Protein AF-A0A940ZIQ9-F1 (afdb_monomer_lite)

Secondary structure (DSSP, 8-state):
-PPTTHHHHHHHHHHHHTT-HHHHHHHHIIIIIPPPS-HHHHHHHHHHHHHHHHHHHTTTS-HHHHHHHHHHHHHHHHHH-HHHHHHHHHHHT-

pLDDT: mean 83.91, std 17.91, range [40.75, 97.0]

Foldseek 3Di:
DDDVCPLLLVLLVLCVVLVVPPLSVVLVCLVPVDDDPDPLVSLVVNLVSLVVCCVPCVVVRDPVSVVSSVVSNVVSCVVPDCVVVVVVVVVVVD

Structure (mmCIF, N/CA/C/O backb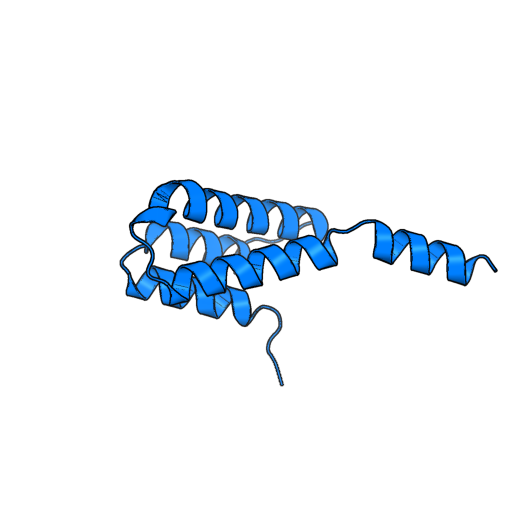one):
data_AF-A0A940ZIQ9-F1
#
_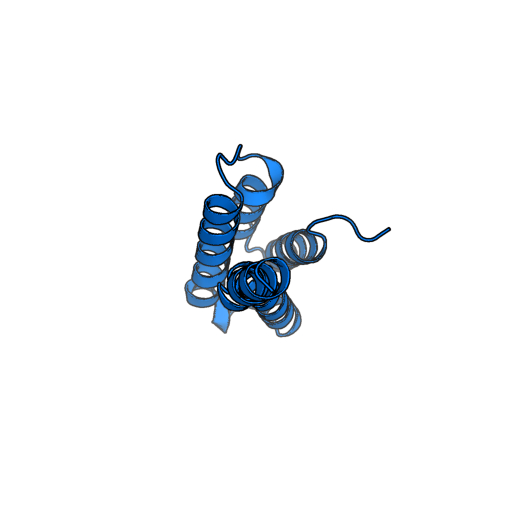entry.id   AF-A0A940ZIQ9-F1
#
loop_
_atom_site.group_PDB
_atom_site.id
_atom_site.type_symbol
_atom_site.label_atom_id
_atom_site.label_alt_id
_atom_site.label_comp_id
_atom_site.label_asym_id
_atom_site.label_entity_id
_atom_site.label_seq_id
_atom_site.pdbx_PDB_ins_code
_atom_site.Cartn_x
_atom_site.Cartn_y
_atom_site.Cartn_z
_atom_site.occupancy
_atom_site.B_iso_or_equiv
_atom_site.auth_seq_id
_atom_site.auth_comp_id
_atom_site.auth_asym_id
_atom_site.auth_atom_id
_atom_site.pdbx_PDB_model_num
ATOM 1 N N . MET A 1 1 ? 7.921 -21.944 -4.776 1.00 40.75 1 MET A N 1
ATOM 2 C CA . MET A 1 1 ? 8.553 -20.828 -5.510 1.00 40.75 1 MET A CA 1
ATOM 3 C C . MET A 1 1 ? 7.901 -19.562 -4.978 1.00 40.75 1 MET A C 1
ATOM 5 O O . MET A 1 1 ? 6.710 -19.396 -5.205 1.00 40.75 1 MET A O 1
ATOM 9 N N . LYS A 1 2 ? 8.604 -18.778 -4.153 1.00 45.34 2 LYS A N 1
ATOM 10 C CA . LYS A 1 2 ? 8.039 -17.564 -3.546 1.00 45.34 2 LYS A CA 1
ATOM 11 C C . LYS A 1 2 ? 7.784 -16.557 -4.670 1.00 45.34 2 LYS A C 1
ATOM 13 O O . LYS A 1 2 ? 8.714 -16.293 -5.434 1.00 45.34 2 LYS A O 1
ATOM 18 N N . ARG A 1 3 ? 6.544 -16.095 -4.859 1.00 57.38 3 ARG A N 1
ATOM 19 C CA . ARG A 1 3 ? 6.253 -15.093 -5.898 1.00 57.38 3 ARG A CA 1
ATOM 20 C C . ARG A 1 3 ? 6.967 -13.796 -5.521 1.00 57.38 3 ARG A C 1
ATOM 22 O O . ARG A 1 3 ? 7.047 -13.459 -4.341 1.00 57.38 3 ARG A O 1
ATOM 29 N N . ALA A 1 4 ? 7.508 -13.086 -6.510 1.00 64.12 4 ALA A N 1
ATOM 30 C CA . ALA A 1 4 ? 7.959 -11.722 -6.274 1.00 64.12 4 ALA A CA 1
ATOM 31 C C . ALA A 1 4 ? 6.757 -10.930 -5.731 1.00 64.12 4 ALA A C 1
ATOM 33 O O . ALA A 1 4 ? 5.684 -10.999 -6.322 1.00 64.12 4 ALA A O 1
ATOM 34 N N . TYR A 1 5 ? 6.948 -10.237 -4.606 1.00 76.69 5 TYR A N 1
ATOM 35 C CA . TYR A 1 5 ? 5.950 -9.386 -3.942 1.00 76.69 5 TYR A CA 1
ATOM 36 C C . TYR A 1 5 ? 4.836 -10.070 -3.130 1.00 76.69 5 TYR A C 1
ATOM 38 O O . TYR A 1 5 ? 3.880 -9.397 -2.748 1.00 76.69 5 TYR A O 1
ATOM 46 N N . GLU A 1 6 ? 4.977 -11.353 -2.782 1.00 88.75 6 GLU A N 1
ATOM 47 C CA . GLU A 1 6 ? 3.986 -12.085 -1.969 1.00 88.75 6 GLU A CA 1
ATOM 48 C C . GLU A 1 6 ? 3.619 -11.358 -0.662 1.00 88.75 6 GLU A C 1
ATOM 50 O O . GLU A 1 6 ? 2.448 -11.281 -0.300 1.00 88.75 6 GLU A O 1
ATOM 55 N N . GLU A 1 7 ? 4.592 -10.740 0.013 1.00 90.81 7 GLU A N 1
ATOM 56 C CA . GLU A 1 7 ? 4.344 -10.003 1.255 1.00 90.81 7 GLU A CA 1
ATOM 57 C C . GLU A 1 7 ? 3.425 -8.780 1.061 1.00 90.81 7 GLU A C 1
ATOM 59 O O . GLU A 1 7 ? 2.698 -8.402 1.982 1.00 90.81 7 GLU A O 1
ATOM 64 N N . PHE A 1 8 ? 3.440 -8.166 -0.127 1.00 93.38 8 PHE A N 1
ATOM 65 C CA . PHE A 1 8 ? 2.598 -7.014 -0.453 1.00 93.38 8 PHE A CA 1
ATOM 66 C C . PHE A 1 8 ? 1.181 -7.438 -0.838 1.00 93.38 8 PHE A C 1
ATOM 68 O O . PHE A 1 8 ? 0.224 -6.800 -0.399 1.00 93.38 8 PHE A O 1
ATOM 75 N N . ASP A 1 9 ? 1.036 -8.530 -1.590 1.00 94.44 9 ASP A N 1
ATOM 76 C CA . ASP A 1 9 ? -0.274 -9.121 -1.892 1.00 94.44 9 ASP A CA 1
ATOM 77 C C . ASP A 1 9 ? -0.983 -9.559 -0.606 1.00 94.44 9 ASP A C 1
ATOM 79 O O . ASP A 1 9 ? -2.142 -9.225 -0.363 1.00 94.44 9 ASP A O 1
ATOM 83 N N . GLU A 1 10 ? -0.237 -10.189 0.296 1.00 95.38 10 GLU A N 1
ATOM 84 C CA . GLU A 1 10 ? -0.707 -10.542 1.628 1.00 95.38 10 GLU A CA 1
ATOM 85 C C . GLU A 1 10 ? -1.181 -9.333 2.455 1.00 95.38 10 GLU A C 1
ATOM 87 O O . GLU A 1 10 ? -2.107 -9.456 3.263 1.00 95.38 10 GLU A O 1
ATOM 92 N N . LEU A 1 11 ? -0.527 -8.176 2.310 1.00 96.12 11 LEU A N 1
ATOM 93 C CA . LEU A 1 11 ? -0.950 -6.933 2.955 1.00 96.12 11 LEU A CA 1
ATOM 94 C C . LEU A 1 11 ? -2.238 -6.390 2.319 1.00 96.12 11 LEU A C 1
ATOM 96 O O . LEU A 1 11 ? -3.125 -5.944 3.046 1.00 96.12 11 LEU A O 1
ATOM 100 N N . ILE A 1 12 ? -2.361 -6.441 0.991 1.00 96.50 12 ILE A N 1
ATOM 101 C CA . ILE A 1 12 ? -3.570 -6.023 0.265 1.00 96.50 12 ILE A CA 1
ATOM 102 C C . ILE A 1 12 ? -4.778 -6.835 0.741 1.00 96.50 12 ILE A C 1
ATOM 104 O O . ILE A 1 12 ? -5.815 -6.255 1.075 1.00 96.50 12 ILE A O 1
ATOM 108 N N . ASP A 1 13 ? -4.635 -8.154 0.841 1.00 96.69 13 ASP A N 1
ATOM 109 C CA . ASP A 1 13 ? -5.710 -9.033 1.302 1.00 96.69 13 ASP A CA 1
ATOM 110 C C . ASP A 1 13 ? -6.078 -8.771 2.767 1.00 96.69 13 ASP A C 1
ATOM 112 O O . ASP A 1 13 ? -7.261 -8.698 3.106 1.00 96.69 13 ASP A O 1
ATOM 116 N N . ALA A 1 14 ? -5.088 -8.529 3.632 1.00 96.62 14 ALA A N 1
ATOM 117 C CA . ALA A 1 14 ? -5.333 -8.174 5.030 1.00 96.62 14 ALA A CA 1
ATOM 118 C C . ALA A 1 14 ? -6.098 -6.843 5.178 1.00 96.62 14 ALA A C 1
ATOM 120 O O . ALA A 1 14 ? -6.983 -6.720 6.028 1.00 96.62 14 ALA A O 1
ATOM 121 N N . LEU A 1 15 ? -5.805 -5.851 4.330 1.00 96.81 15 LEU A N 1
ATOM 122 C CA . L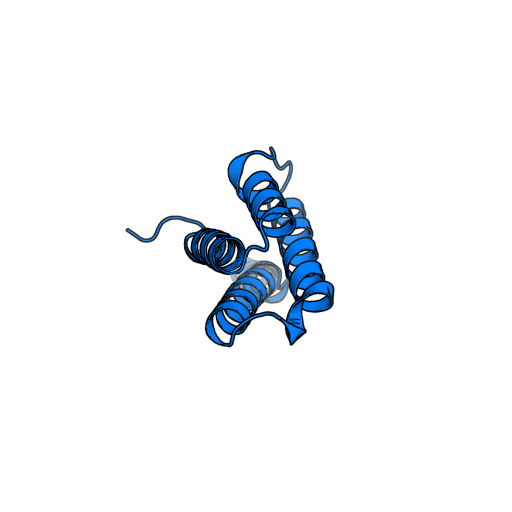EU A 1 15 ? -6.528 -4.576 4.305 1.00 96.81 15 LEU A CA 1
ATOM 123 C C . LEU A 1 15 ? -7.972 -4.754 3.817 1.00 96.81 15 LEU A C 1
ATOM 125 O O . LEU A 1 15 ? -8.894 -4.208 4.426 1.00 96.81 15 LEU A O 1
ATOM 129 N N . ARG A 1 16 ? -8.195 -5.559 2.770 1.00 97.00 16 ARG A N 1
ATOM 130 C CA . ARG A 1 16 ? -9.547 -5.905 2.290 1.00 97.00 16 ARG A CA 1
ATOM 131 C C . ARG A 1 16 ? -10.362 -6.619 3.365 1.00 97.00 16 ARG A C 1
ATOM 133 O O . ARG A 1 16 ? -11.519 -6.265 3.580 1.00 97.00 16 ARG A O 1
ATOM 140 N N . GLY A 1 17 ? -9.745 -7.551 4.093 1.00 96.50 17 GLY A N 1
ATOM 141 C CA . GLY A 1 17 ? -10.371 -8.258 5.216 1.00 96.50 17 GLY A CA 1
ATOM 142 C C . GLY A 1 17 ? -10.864 -7.333 6.336 1.00 96.50 17 GLY A C 1
ATOM 143 O O . GLY A 1 17 ? -11.821 -7.663 7.028 1.00 96.50 17 GLY A O 1
ATOM 144 N N . GLN A 1 18 ? -10.274 -6.143 6.471 1.00 95.81 18 GLN A N 1
ATOM 145 C CA . GLN A 1 18 ? -10.679 -5.109 7.433 1.00 95.81 18 GLN A CA 1
ATOM 146 C C . GLN A 1 18 ? -11.525 -3.994 6.809 1.00 95.81 18 GLN A C 1
ATOM 148 O O . GLN A 1 18 ? -11.649 -2.911 7.375 1.00 95.81 18 GLN A O 1
ATOM 153 N N . SER A 1 19 ? -12.121 -4.231 5.638 1.00 95.88 19 SER A N 1
ATOM 154 C CA . SER A 1 19 ? -12.929 -3.241 4.908 1.00 95.88 19 SER A CA 1
ATOM 155 C C . SER A 1 19 ? -12.167 -1.976 4.481 1.00 95.88 19 SER A C 1
ATOM 157 O O . SER A 1 19 ? -12.775 -0.996 4.048 1.00 95.88 19 SER A O 1
ATOM 159 N N . LEU A 1 20 ? -10.831 -1.995 4.505 1.00 95.19 20 LEU A N 1
ATOM 160 C CA . LEU A 1 20 ? -9.971 -0.917 4.016 1.00 95.19 20 LEU A CA 1
ATOM 161 C C . LEU A 1 20 ? -9.744 -1.063 2.501 1.00 95.19 20 LEU A C 1
ATOM 163 O O . LEU A 1 20 ? -8.619 -1.115 2.007 1.00 95.19 20 LEU A O 1
ATOM 167 N N . ASN A 1 21 ? -10.842 -1.122 1.743 1.00 95.75 21 ASN A N 1
ATOM 168 C CA . ASN A 1 21 ? -10.825 -1.405 0.303 1.00 95.75 21 ASN A CA 1
ATOM 169 C C . ASN A 1 21 ? -10.132 -0.307 -0.512 1.00 95.75 21 ASN A C 1
ATOM 171 O O . ASN A 1 21 ? -9.377 -0.601 -1.431 1.00 95.75 21 ASN A O 1
ATOM 175 N N . THR A 1 22 ? -10.347 0.963 -0.162 1.00 95.94 22 THR A N 1
ATOM 176 C CA . THR A 1 22 ? -9.722 2.100 -0.855 1.00 95.94 22 THR A CA 1
ATOM 177 C C . THR A 1 22 ? -8.189 2.050 -0.808 1.00 95.94 22 THR A C 1
ATOM 179 O O . THR A 1 22 ? -7.572 2.086 -1.874 1.00 95.94 22 THR A O 1
ATOM 182 N N . PRO A 1 23 ? -7.536 1.956 0.369 1.00 95.69 23 PRO A N 1
ATOM 183 C CA . PRO A 1 23 ? -6.082 1.822 0.414 1.00 95.69 23 PRO A CA 1
ATOM 184 C C . PRO A 1 23 ? -5.583 0.491 -0.165 1.00 95.69 23 PRO A C 1
ATOM 186 O O . PRO A 1 23 ? -4.530 0.476 -0.799 1.00 95.69 23 PRO A O 1
ATOM 189 N N . ALA A 1 24 ? -6.335 -0.606 -0.021 1.00 96.62 24 ALA A N 1
ATOM 190 C CA . ALA A 1 24 ? -5.970 -1.886 -0.628 1.00 96.62 24 ALA A CA 1
ATOM 191 C C . ALA A 1 24 ? -5.939 -1.817 -2.163 1.00 96.62 24 ALA A C 1
ATOM 193 O O . ALA A 1 24 ? -4.993 -2.291 -2.784 1.00 96.62 24 ALA A O 1
ATOM 194 N N . ASN A 1 25 ? -6.937 -1.178 -2.777 1.00 96.31 25 ASN A N 1
ATOM 195 C CA . ASN A 1 25 ? -6.998 -1.006 -4.227 1.00 96.31 25 ASN A CA 1
ATOM 196 C C . ASN A 1 25 ? -5.877 -0.098 -4.732 1.00 96.31 25 ASN A C 1
ATOM 198 O O . ASN A 1 25 ? -5.273 -0.402 -5.750 1.00 96.31 25 ASN A O 1
ATOM 202 N N . ARG A 1 26 ? -5.535 0.966 -3.995 1.00 95.88 26 ARG A N 1
ATOM 203 C CA . ARG A 1 26 ? -4.380 1.806 -4.349 1.00 95.88 26 ARG A CA 1
ATOM 204 C C . ARG A 1 26 ? -3.075 1.024 -4.337 1.00 95.88 26 ARG A C 1
ATOM 206 O O . ARG A 1 26 ? -2.311 1.128 -5.289 1.00 95.88 26 ARG A O 1
ATOM 213 N N . LEU A 1 27 ? -2.830 0.232 -3.291 1.00 95.31 27 LEU A N 1
ATOM 214 C CA . LEU A 1 27 ? -1.648 -0.631 -3.240 1.00 95.31 27 LEU A CA 1
ATOM 215 C C . LEU A 1 27 ? -1.640 -1.652 -4.379 1.00 95.31 27 LEU A C 1
ATOM 217 O O . LEU A 1 27 ? -0.598 -1.851 -4.992 1.00 95.31 27 LEU A O 1
ATOM 221 N N . HIS A 1 28 ? -2.789 -2.254 -4.689 1.00 95.06 28 HIS A N 1
ATOM 222 C CA . HIS A 1 28 ? -2.916 -3.188 -5.804 1.00 95.06 28 HIS A CA 1
ATOM 223 C C . HIS A 1 28 ? -2.569 -2.532 -7.144 1.00 95.06 28 HIS A C 1
ATOM 225 O O . HIS A 1 28 ? -1.743 -3.069 -7.876 1.00 95.06 28 HIS A O 1
ATOM 231 N N . SER A 1 29 ? -3.120 -1.350 -7.433 1.00 94.50 29 SER A N 1
ATOM 232 C CA . SER A 1 29 ? -2.814 -0.622 -8.666 1.00 94.50 29 SER A CA 1
ATOM 233 C C . SER A 1 29 ? -1.332 -0.253 -8.756 1.00 94.50 29 SER A C 1
ATOM 235 O O . SER A 1 29 ? -0.707 -0.486 -9.786 1.00 94.50 29 SER A O 1
ATOM 237 N N . LEU A 1 30 ? -0.732 0.246 -7.667 1.00 93.31 30 LEU A N 1
ATOM 238 C CA . LEU A 1 30 ? 0.706 0.542 -7.623 1.00 93.31 30 LEU A CA 1
ATOM 239 C C . LEU A 1 30 ? 1.566 -0.701 -7.893 1.00 93.31 30 LEU A C 1
ATOM 241 O O . LEU A 1 30 ? 2.619 -0.583 -8.515 1.00 93.31 30 LEU A O 1
ATOM 245 N N . LEU A 1 31 ? 1.134 -1.870 -7.421 1.00 91.81 31 LEU A N 1
ATOM 246 C CA . LEU A 1 31 ? 1.894 -3.112 -7.525 1.00 91.81 31 LEU A CA 1
ATOM 247 C C . LEU A 1 31 ? 1.747 -3.803 -8.889 1.00 91.81 31 LEU A C 1
ATOM 249 O O . LEU A 1 31 ? 2.732 -4.324 -9.404 1.00 91.81 31 LEU A O 1
ATOM 253 N N . HIS A 1 32 ? 0.543 -3.804 -9.464 1.00 90.88 32 HIS A N 1
ATOM 254 C CA . HIS A 1 32 ? 0.203 -4.656 -10.613 1.00 90.88 32 HIS A CA 1
ATOM 255 C C . HIS A 1 32 ? -0.223 -3.897 -11.872 1.00 90.88 32 HIS A C 1
ATOM 257 O O . HIS A 1 32 ? -0.133 -4.449 -12.966 1.00 90.88 32 HIS A O 1
ATOM 263 N N . GLU A 1 33 ? -0.693 -2.656 -11.748 1.00 89.38 33 GLU A N 1
ATOM 264 C CA . GLU A 1 33 ? -1.322 -1.918 -12.857 1.00 89.38 33 GLU A CA 1
ATOM 265 C C . GLU A 1 33 ? -0.475 -0.732 -13.338 1.00 89.38 33 GLU A C 1
ATOM 267 O O . GLU A 1 33 ? -0.590 -0.308 -14.489 1.00 89.38 33 GLU A O 1
ATOM 272 N N . THR A 1 34 ? 0.398 -0.198 -12.483 1.00 89.62 34 THR A N 1
ATOM 273 C CA . THR A 1 34 ? 1.267 0.929 -12.826 1.00 89.62 34 THR A CA 1
ATOM 274 C C . THR A 1 34 ? 2.539 0.458 -13.526 1.00 89.62 34 THR A C 1
ATOM 276 O O . THR A 1 34 ? 3.315 -0.333 -12.992 1.00 89.62 34 THR A O 1
ATOM 279 N N . ALA A 1 35 ? 2.799 1.009 -14.713 1.00 88.38 35 ALA A N 1
ATOM 280 C CA . ALA A 1 35 ? 4.086 0.865 -15.380 1.00 88.38 35 ALA A CA 1
ATOM 281 C C . ALA A 1 35 ? 5.117 1.809 -14.744 1.00 88.38 35 ALA A C 1
ATOM 283 O O . ALA A 1 35 ? 4.967 3.030 -14.789 1.00 88.38 35 ALA A O 1
ATOM 284 N N . TRP A 1 36 ? 6.173 1.238 -14.167 1.00 87.88 36 TRP A N 1
ATOM 285 C CA . TRP A 1 36 ? 7.235 1.991 -13.505 1.00 87.88 36 TRP A CA 1
ATOM 286 C C . TRP A 1 36 ? 8.444 2.175 -14.413 1.00 87.88 36 TRP A C 1
ATOM 288 O O . TRP A 1 36 ? 8.928 1.228 -15.031 1.00 87.88 36 TRP A O 1
ATOM 298 N N . THR A 1 37 ? 8.964 3.397 -14.452 1.00 84.00 37 THR A N 1
ATOM 299 C CA . THR A 1 37 ? 10.174 3.761 -15.199 1.00 84.00 37 THR A CA 1
ATOM 300 C C . THR A 1 37 ? 11.447 3.282 -14.510 1.00 84.00 37 THR A C 1
ATOM 302 O O . THR A 1 37 ? 12.390 2.865 -15.181 1.00 84.00 37 THR A O 1
ATOM 305 N N . THR A 1 38 ? 11.477 3.287 -13.174 1.00 86.31 38 THR A N 1
ATOM 306 C CA . THR A 1 38 ? 12.598 2.768 -12.383 1.00 86.31 38 THR A CA 1
ATOM 307 C C . THR A 1 38 ? 12.120 1.981 -11.164 1.00 86.31 38 THR A C 1
ATOM 309 O O . THR A 1 38 ? 11.074 2.263 -10.576 1.00 86.31 38 THR A O 1
ATOM 312 N N . GLY A 1 39 ? 12.935 1.015 -10.725 1.00 83.75 39 GLY A N 1
ATOM 313 C CA . GLY A 1 39 ? 12.673 0.269 -9.490 1.00 83.75 39 GLY A CA 1
ATOM 314 C C . GLY A 1 39 ? 12.710 1.146 -8.231 1.00 83.75 39 GLY A C 1
ATOM 315 O O . GLY A 1 39 ? 12.010 0.861 -7.265 1.00 83.75 39 GLY A O 1
ATOM 316 N N . SER A 1 40 ? 13.483 2.236 -8.238 1.00 86.00 40 SER A N 1
ATOM 317 C CA . SER A 1 40 ? 13.540 3.200 -7.133 1.00 86.00 40 SER A CA 1
ATOM 318 C C . SER A 1 40 ? 12.267 4.033 -7.006 1.00 86.00 40 SER A C 1
ATOM 320 O O . SER A 1 40 ? 11.804 4.244 -5.888 1.00 86.00 40 SER A O 1
ATOM 322 N N . GLU A 1 41 ? 11.683 4.476 -8.124 1.00 86.31 41 GLU A N 1
ATOM 323 C CA . GLU A 1 41 ? 10.395 5.184 -8.117 1.00 86.31 41 GLU A CA 1
ATOM 324 C C . GLU A 1 41 ? 9.281 4.259 -7.632 1.00 86.31 41 GLU A C 1
ATOM 326 O O . GLU A 1 41 ? 8.542 4.623 -6.721 1.00 86.31 41 GLU A O 1
ATOM 331 N N . PHE A 1 42 ? 9.240 3.027 -8.150 1.00 89.81 42 PHE A N 1
ATOM 332 C CA . PHE A 1 42 ? 8.310 1.997 -7.689 1.00 89.81 42 PHE A CA 1
ATOM 333 C C . PHE A 1 42 ? 8.381 1.779 -6.171 1.00 89.81 42 PHE A C 1
ATOM 335 O O . PHE A 1 42 ? 7.374 1.885 -5.472 1.00 89.81 42 PHE A O 1
ATOM 342 N N . LEU A 1 43 ? 9.576 1.499 -5.638 1.00 90.06 43 LEU A N 1
ATOM 343 C CA . LEU A 1 43 ? 9.760 1.241 -4.207 1.00 90.06 43 LEU A CA 1
ATOM 344 C C . LEU A 1 43 ? 9.464 2.479 -3.349 1.00 90.06 43 LEU A C 1
ATOM 346 O O . LEU A 1 43 ? 8.944 2.345 -2.237 1.00 90.06 43 LEU A O 1
ATOM 350 N N . GLY A 1 44 ? 9.775 3.674 -3.856 1.00 91.00 44 GLY A N 1
ATOM 351 C CA . GLY A 1 44 ? 9.474 4.943 -3.201 1.00 91.00 44 GLY A CA 1
ATOM 352 C C . GLY A 1 44 ? 7.972 5.1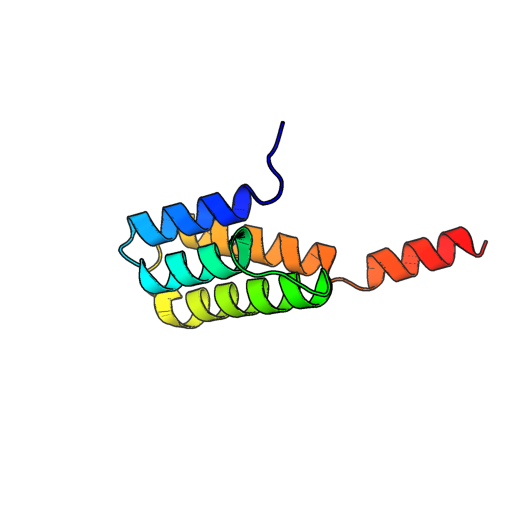65 -3.039 1.00 91.00 44 GLY A C 1
ATOM 353 O O . GLY A 1 44 ? 7.499 5.370 -1.917 1.00 91.00 44 GLY A O 1
ATOM 354 N N . GLU A 1 45 ? 7.217 5.058 -4.132 1.00 93.31 45 GLU A N 1
ATOM 355 C CA . GLU A 1 45 ? 5.762 5.238 -4.132 1.00 93.31 45 GLU A CA 1
ATOM 356 C C . GLU A 1 45 ? 5.049 4.153 -3.321 1.00 93.31 45 GLU A C 1
ATOM 358 O O . GLU A 1 45 ? 4.187 4.456 -2.488 1.00 93.31 45 GLU A O 1
ATOM 363 N N . LEU A 1 46 ? 5.473 2.894 -3.463 1.00 93.00 46 LEU A N 1
ATOM 364 C CA . LEU A 1 46 ? 4.929 1.786 -2.682 1.00 93.00 46 LEU A CA 1
ATOM 365 C C . LEU A 1 46 ? 5.158 2.000 -1.177 1.00 93.00 46 LEU A C 1
ATOM 367 O O . LEU A 1 46 ? 4.239 1.863 -0.367 1.00 93.00 46 LEU A O 1
ATOM 371 N N . GLY A 1 47 ? 6.368 2.406 -0.786 1.00 94.25 47 GLY A N 1
ATOM 372 C CA . GLY A 1 47 ? 6.689 2.717 0.606 1.00 94.25 47 GLY A CA 1
ATOM 373 C C . GLY A 1 47 ? 5.893 3.905 1.146 1.00 94.25 47 GLY A C 1
ATOM 374 O O . GLY A 1 47 ? 5.464 3.890 2.304 1.00 94.25 47 GLY A O 1
ATOM 375 N N . ASN A 1 48 ? 5.662 4.927 0.323 1.00 95.62 48 ASN A N 1
ATOM 376 C CA . ASN A 1 48 ? 4.871 6.095 0.697 1.00 95.62 48 ASN A CA 1
ATOM 377 C C . ASN A 1 48 ? 3.409 5.736 0.971 1.00 95.62 48 ASN A C 1
ATOM 379 O O . ASN A 1 48 ? 2.884 6.128 2.020 1.00 95.62 48 ASN A O 1
ATOM 383 N N . GLU A 1 49 ? 2.771 4.947 0.106 1.00 96.69 49 GLU A N 1
ATOM 384 C CA . GLU A 1 49 ? 1.375 4.550 0.312 1.00 96.69 49 GLU A CA 1
ATOM 385 C C . GLU A 1 49 ? 1.232 3.659 1.560 1.00 96.69 49 GLU A C 1
ATOM 387 O O . GLU A 1 49 ? 0.351 3.898 2.388 1.00 96.69 49 GLU A O 1
ATOM 392 N N . ILE A 1 50 ? 2.162 2.728 1.811 1.00 96.44 50 ILE A N 1
ATOM 393 C CA . ILE A 1 50 ? 2.146 1.906 3.037 1.00 96.44 50 ILE A CA 1
ATOM 394 C C . ILE A 1 50 ? 2.315 2.769 4.301 1.00 96.44 50 ILE A C 1
ATOM 396 O O . ILE A 1 50 ? 1.600 2.589 5.294 1.00 96.44 50 ILE A O 1
ATOM 400 N N . ARG A 1 51 ? 3.233 3.748 4.296 1.00 96.25 51 ARG A N 1
ATOM 401 C CA . ARG A 1 51 ? 3.410 4.677 5.432 1.00 96.25 51 ARG A CA 1
ATOM 402 C C . ARG A 1 51 ? 2.162 5.528 5.662 1.00 96.25 51 ARG A C 1
ATOM 404 O O . ARG A 1 51 ? 1.814 5.791 6.816 1.00 96.25 51 ARG A O 1
ATOM 411 N N . LYS A 1 52 ? 1.482 5.938 4.592 1.00 96.75 52 LYS A N 1
ATOM 412 C CA . LYS A 1 52 ? 0.228 6.694 4.653 1.00 96.75 52 LYS A CA 1
ATOM 413 C C . LYS A 1 52 ? -0.898 5.865 5.265 1.00 96.75 52 LYS A C 1
ATOM 415 O O . LYS A 1 52 ? -1.553 6.362 6.177 1.00 96.75 52 LYS A O 1
ATOM 420 N N . ILE A 1 53 ? -1.044 4.600 4.871 1.00 95.44 53 ILE A N 1
ATOM 421 C CA . ILE A 1 53 ? -2.002 3.659 5.474 1.00 95.44 53 ILE A CA 1
ATOM 422 C C . ILE A 1 53 ? -1.742 3.519 6.971 1.00 95.44 53 ILE A C 1
ATOM 424 O O . ILE A 1 53 ? -2.649 3.713 7.778 1.00 95.44 53 ILE A O 1
ATOM 428 N N . ARG A 1 54 ? -0.483 3.282 7.363 1.00 95.81 54 ARG A N 1
ATOM 429 C CA . ARG A 1 54 ? -0.094 3.196 8.777 1.00 95.81 54 ARG A CA 1
ATOM 430 C C . ARG A 1 54 ? -0.439 4.471 9.551 1.00 95.81 54 ARG A C 1
ATOM 432 O O . ARG A 1 54 ? -0.868 4.388 10.697 1.00 95.81 54 ARG A O 1
ATOM 439 N N . LYS A 1 55 ? -0.245 5.646 8.945 1.00 96.12 55 LYS A N 1
ATOM 440 C CA . LYS A 1 55 ? -0.542 6.945 9.568 1.00 96.12 55 LYS A CA 1
ATOM 441 C C . LYS A 1 55 ? -2.046 7.192 9.716 1.00 96.12 55 LYS A C 1
ATOM 443 O O . LYS A 1 55 ? -2.455 7.727 10.739 1.00 96.12 55 LYS A O 1
ATOM 448 N N . GLN A 1 56 ? -2.841 6.842 8.707 1.00 95.44 56 GLN A N 1
ATOM 449 C CA . GLN A 1 56 ? -4.277 7.134 8.660 1.00 95.44 56 GLN A CA 1
ATOM 450 C C . GLN A 1 56 ? -5.107 6.114 9.443 1.00 95.44 56 GLN A C 1
ATOM 452 O O . GLN A 1 56 ? -5.971 6.513 10.212 1.00 95.44 56 GLN A O 1
ATOM 457 N N . HIS A 1 57 ? -4.795 4.824 9.307 1.00 92.88 57 HIS A N 1
ATOM 458 C CA . HIS A 1 57 ? -5.607 3.727 9.842 1.00 92.88 57 HIS A CA 1
ATOM 459 C C . HIS A 1 57 ? -4.920 2.941 10.962 1.00 92.88 57 HIS A C 1
ATOM 461 O O . HIS A 1 57 ? -5.483 1.986 11.480 1.00 92.88 57 HIS A O 1
ATOM 467 N N . GLY A 1 58 ? -3.705 3.314 11.384 1.00 89.62 58 GLY A N 1
ATOM 468 C CA . GLY A 1 58 ? -2.881 2.485 12.277 1.00 89.62 58 GLY A CA 1
ATOM 469 C C . GLY A 1 58 ? -3.541 2.053 13.594 1.00 89.62 58 GLY A C 1
ATOM 470 O O . GLY A 1 58 ? -3.195 0.996 14.122 1.00 89.62 58 GLY A O 1
ATOM 471 N N . ARG A 1 59 ? -4.497 2.837 14.111 1.00 90.69 59 ARG A N 1
ATOM 472 C CA . ARG A 1 59 ? -5.271 2.502 15.320 1.00 90.69 59 ARG A CA 1
ATOM 473 C C . ARG A 1 59 ? -6.348 1.441 15.072 1.00 90.69 59 ARG A C 1
ATOM 475 O O . ARG A 1 59 ? -6.637 0.675 15.983 1.00 90.69 59 ARG A O 1
ATOM 482 N N . GLU A 1 60 ? -6.901 1.404 13.865 1.00 91.56 60 GLU A N 1
ATOM 483 C CA . GLU A 1 60 ? -7.969 0.492 13.430 1.00 91.56 60 GLU A CA 1
ATOM 484 C C . GLU A 1 60 ? -7.416 -0.859 12.962 1.00 91.56 60 GLU A C 1
ATOM 486 O O . GLU A 1 60 ? -8.109 -1.864 13.049 1.00 91.56 60 GLU A O 1
ATOM 491 N N . LEU A 1 61 ? -6.158 -0.887 12.508 1.00 93.50 61 LEU A N 1
ATOM 492 C CA . LEU A 1 61 ? -5.507 -2.111 12.046 1.00 93.50 61 LEU A CA 1
ATOM 493 C C . LEU A 1 61 ? -5.327 -3.122 13.177 1.00 93.50 61 LEU A C 1
ATOM 495 O O . LEU A 1 61 ? -4.834 -2.763 14.249 1.00 93.50 61 LEU A O 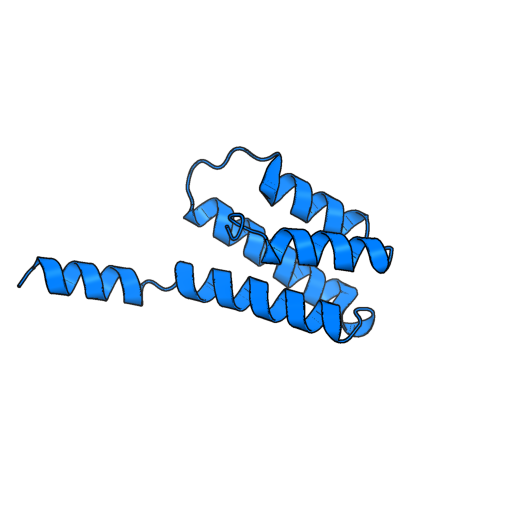1
ATOM 499 N N . ASP A 1 62 ? -5.614 -4.390 12.912 1.00 94.62 62 ASP A N 1
ATOM 500 C CA . ASP A 1 62 ? -5.265 -5.493 13.802 1.00 94.62 62 ASP A CA 1
ATOM 501 C C . ASP A 1 62 ? -3.739 -5.720 13.899 1.00 94.62 62 ASP A C 1
ATOM 503 O O . ASP A 1 62 ? -2.920 -5.143 13.170 1.00 94.62 62 ASP A O 1
ATOM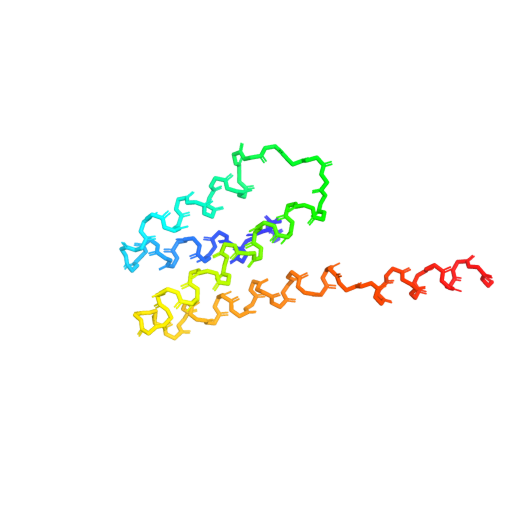 507 N N . SER A 1 63 ? -3.325 -6.551 14.856 1.00 93.38 63 SER A N 1
ATOM 508 C CA . SER A 1 63 ? -1.908 -6.853 15.090 1.00 93.38 63 SER A CA 1
ATOM 509 C C . SER A 1 63 ? -1.243 -7.528 13.887 1.00 93.38 63 SER A C 1
ATOM 511 O O . SER A 1 63 ? -0.095 -7.211 13.573 1.00 93.38 63 SER A O 1
ATOM 513 N N . GLN A 1 64 ? -1.961 -8.410 13.189 1.00 94.50 64 GLN A N 1
ATOM 514 C CA . GLN A 1 64 ? -1.450 -9.137 12.029 1.00 94.50 64 GLN A CA 1
ATOM 515 C C . GLN A 1 64 ? -1.137 -8.191 10.863 1.00 94.50 64 GLN A C 1
ATOM 517 O O . GLN A 1 64 ? -0.095 -8.300 10.217 1.00 94.50 64 GLN A O 1
ATOM 522 N N . THR A 1 65 ? -1.999 -7.215 10.618 1.00 95.38 65 THR A N 1
ATOM 523 C CA . THR A 1 65 ? -1.868 -6.258 9.518 1.00 95.38 65 THR A CA 1
ATOM 524 C C . THR A 1 65 ? -0.799 -5.226 9.809 1.00 95.38 65 THR A C 1
ATOM 526 O O . THR A 1 65 ? -0.020 -4.874 8.923 1.00 95.38 65 THR A O 1
ATOM 529 N N . ARG A 1 66 ? -0.673 -4.794 11.070 1.00 96.44 66 ARG A N 1
ATOM 530 C CA . ARG A 1 66 ? 0.467 -3.969 11.499 1.00 96.44 66 ARG A CA 1
ATOM 531 C C . ARG A 1 66 ? 1.795 -4.688 11.275 1.00 96.44 66 ARG A C 1
ATOM 533 O O . ARG A 1 66 ? 2.754 -4.052 10.837 1.00 96.44 66 ARG A O 1
ATOM 540 N N . GLU A 1 67 ? 1.849 -5.993 11.533 1.00 95.50 67 GLU A N 1
ATOM 541 C CA . GLU A 1 67 ? 3.056 -6.783 11.292 1.00 95.50 67 GLU A CA 1
ATOM 542 C C . GLU A 1 67 ? 3.362 -6.916 9.796 1.00 95.50 67 GLU A C 1
ATOM 544 O O . GLU A 1 67 ? 4.499 -6.686 9.387 1.00 95.50 67 GLU A O 1
ATOM 549 N N . LYS A 1 68 ? 2.355 -7.159 8.948 1.00 94.94 68 LYS A N 1
ATOM 550 C CA . LYS A 1 68 ? 2.534 -7.161 7.484 1.00 94.94 68 LYS A CA 1
ATOM 551 C C . LYS A 1 68 ? 3.048 -5.817 6.962 1.00 94.94 68 LYS A C 1
ATOM 553 O O . LYS A 1 68 ? 3.996 -5.790 6.179 1.00 94.94 68 LYS A O 1
ATOM 558 N N . ILE A 1 69 ? 2.515 -4.696 7.460 1.00 95.62 69 ILE A N 1
ATOM 559 C CA . ILE A 1 69 ? 3.038 -3.350 7.163 1.00 95.62 69 ILE A CA 1
ATOM 560 C C . ILE A 1 69 ? 4.513 -3.234 7.561 1.00 95.62 69 ILE A C 1
ATOM 562 O O . ILE A 1 69 ? 5.320 -2.702 6.796 1.00 95.62 69 ILE A O 1
ATOM 566 N N . ARG A 1 70 ? 4.886 -3.717 8.752 1.00 95.06 70 ARG A N 1
ATOM 567 C CA . ARG A 1 70 ? 6.270 -3.675 9.240 1.00 95.06 70 ARG A CA 1
ATOM 568 C C . ARG A 1 70 ? 7.207 -4.484 8.343 1.00 95.06 70 ARG A C 1
ATOM 570 O O . ARG A 1 70 ? 8.281 -3.989 8.001 1.00 95.06 70 ARG A O 1
ATOM 577 N N . ILE A 1 71 ? 6.801 -5.693 7.957 1.00 93.62 71 ILE A N 1
ATOM 578 C CA . ILE A 1 71 ? 7.559 -6.576 7.062 1.00 93.62 71 ILE A CA 1
ATOM 579 C C . ILE A 1 71 ? 7.767 -5.900 5.705 1.00 93.62 71 ILE A C 1
ATOM 581 O O . ILE A 1 71 ? 8.908 -5.794 5.255 1.00 93.62 71 ILE A O 1
ATOM 585 N N . CYS A 1 72 ? 6.701 -5.369 5.101 1.00 93.56 72 CYS A N 1
ATOM 586 C CA . CYS A 1 72 ? 6.768 -4.694 3.805 1.00 93.56 72 CYS A CA 1
ATOM 587 C C . CYS A 1 72 ? 7.708 -3.481 3.837 1.00 93.56 72 CYS A C 1
ATOM 589 O O . CYS A 1 72 ? 8.598 -3.364 2.996 1.00 93.56 72 CYS A O 1
ATOM 591 N N . LEU A 1 73 ? 7.569 -2.604 4.839 1.00 93.50 73 LEU A N 1
ATOM 592 C CA . LEU A 1 73 ? 8.441 -1.432 4.980 1.00 93.50 73 LEU A CA 1
ATOM 593 C C . LEU A 1 73 ? 9.901 -1.829 5.219 1.00 93.50 73 LEU A C 1
ATOM 595 O O . LEU A 1 73 ? 10.794 -1.251 4.610 1.00 93.50 73 LEU A O 1
ATOM 599 N N . SER A 1 74 ? 10.152 -2.854 6.040 1.00 91.38 74 SER A N 1
ATOM 600 C CA . SER A 1 74 ? 11.511 -3.362 6.247 1.00 91.38 74 SER A CA 1
ATOM 601 C C . SER A 1 74 ? 12.117 -3.938 4.964 1.00 91.38 74 SER A C 1
ATOM 603 O O . SER A 1 74 ? 13.315 -3.772 4.738 1.00 91.38 74 SER A O 1
ATOM 605 N N . GLY A 1 75 ? 11.314 -4.599 4.126 1.00 88.00 75 GLY A N 1
ATOM 606 C CA . GLY A 1 75 ? 11.738 -5.079 2.811 1.00 88.00 75 GLY A CA 1
ATOM 607 C C . GLY A 1 75 ? 12.158 -3.931 1.894 1.00 88.00 75 GLY A C 1
ATOM 608 O O . GLY A 1 75 ? 13.256 -3.963 1.341 1.00 88.00 75 GLY A O 1
ATOM 609 N N . ILE A 1 76 ? 11.332 -2.886 1.808 1.00 88.38 76 ILE A N 1
ATOM 610 C CA . ILE A 1 76 ? 11.621 -1.684 1.013 1.00 88.38 76 ILE A CA 1
ATOM 611 C C . ILE A 1 76 ? 12.904 -1.003 1.500 1.00 88.38 76 ILE A C 1
ATOM 613 O O . ILE A 1 76 ? 13.794 -0.733 0.697 1.00 88.38 76 ILE A O 1
ATOM 617 N N . ASP A 1 77 ? 13.041 -0.775 2.807 1.00 85.31 77 ASP A N 1
ATOM 618 C CA . ASP A 1 77 ? 14.192 -0.065 3.372 1.00 85.31 77 ASP A CA 1
ATOM 619 C C . ASP A 1 77 ? 15.512 -0.835 3.155 1.00 85.31 77 ASP A C 1
ATOM 621 O O . ASP A 1 77 ? 16.558 -0.227 2.920 1.00 85.31 77 ASP A O 1
ATOM 625 N N . LYS A 1 78 ? 15.480 -2.177 3.171 1.00 81.94 78 LYS A N 1
ATOM 626 C CA . LYS A 1 78 ? 16.655 -3.017 2.868 1.00 81.94 78 LYS A CA 1
ATOM 627 C C . LYS A 1 78 ? 17.107 -2.878 1.419 1.00 81.94 78 LYS A C 1
ATOM 629 O O . LYS A 1 78 ? 18.306 -2.799 1.173 1.00 81.94 78 LYS A O 1
ATOM 634 N N . VAL A 1 79 ? 16.168 -2.848 0.475 1.00 75.50 79 VAL A N 1
ATOM 635 C CA . VAL A 1 79 ? 16.474 -2.722 -0.960 1.00 75.50 79 VAL A CA 1
ATOM 636 C C . VAL A 1 79 ? 16.872 -1.286 -1.315 1.00 75.50 79 VAL A C 1
ATOM 638 O O . VAL A 1 79 ? 17.754 -1.072 -2.142 1.00 75.50 79 VAL A O 1
ATOM 641 N N . SER A 1 80 ? 16.266 -0.303 -0.647 1.00 63.41 80 SER A N 1
ATOM 642 C CA . SER A 1 80 ? 16.527 1.123 -0.849 1.00 63.41 80 SER A CA 1
ATOM 643 C C . SER A 1 80 ? 17.808 1.620 -0.166 1.00 63.41 80 SER A C 1
ATOM 645 O O . SER A 1 80 ? 18.185 2.775 -0.370 1.00 63.41 80 SER A O 1
ATOM 647 N N . SER A 1 81 ? 18.475 0.804 0.658 1.00 56.66 81 SER A N 1
ATOM 648 C CA . SER A 1 81 ? 19.683 1.225 1.368 1.00 56.66 81 SER A CA 1
ATOM 649 C C . SER A 1 81 ? 20.875 1.374 0.403 1.00 56.66 81 SER A C 1
ATOM 651 O O . SER A 1 81 ? 21.311 0.383 -0.194 1.00 56.66 81 SER A O 1
ATOM 653 N N . PRO A 1 82 ? 21.484 2.573 0.289 1.00 52.41 82 PRO A N 1
ATOM 654 C CA . PRO A 1 82 ? 22.670 2.793 -0.544 1.00 52.41 82 PRO A CA 1
ATOM 655 C C . PRO A 1 82 ? 23.862 1.922 -0.128 1.00 52.41 82 PRO A C 1
ATOM 657 O O . PRO A 1 82 ? 24.751 1.654 -0.931 1.00 52.41 82 PRO A O 1
ATOM 660 N N . THR A 1 83 ? 23.897 1.454 1.123 1.00 50.59 83 THR A N 1
ATOM 661 C CA . THR A 1 83 ? 25.041 0.738 1.702 1.00 50.59 83 THR A CA 1
ATOM 662 C C . THR A 1 83 ? 25.319 -0.605 1.020 1.00 50.59 83 THR A C 1
ATOM 664 O O . THR A 1 83 ? 26.473 -1.028 0.975 1.00 50.59 83 THR A O 1
ATOM 667 N N . ILE A 1 84 ? 24.304 -1.267 0.451 1.00 52.75 84 ILE A N 1
ATOM 668 C CA . ILE A 1 84 ? 24.485 -2.535 -0.277 1.00 52.75 84 ILE A CA 1
ATOM 669 C C . ILE A 1 84 ? 25.155 -2.286 -1.637 1.00 52.75 84 ILE A C 1
ATOM 671 O O . ILE A 1 84 ? 26.095 -2.993 -1.999 1.00 52.75 84 ILE A O 1
ATOM 675 N N . TRP A 1 85 ? 24.747 -1.232 -2.347 1.00 44.41 85 TRP A N 1
ATOM 676 C CA . TRP A 1 85 ? 25.326 -0.845 -3.636 1.00 44.41 85 TRP A CA 1
ATOM 677 C C . TRP A 1 85 ? 26.726 -0.241 -3.495 1.00 44.41 85 TRP A C 1
ATOM 679 O O . TRP A 1 85 ? 27.607 -0.560 -4.288 1.00 44.41 85 TRP A O 1
ATOM 689 N N . VAL A 1 86 ? 26.964 0.560 -2.449 1.00 50.38 86 VAL A N 1
ATOM 690 C CA . VAL A 1 86 ? 28.293 1.116 -2.136 1.00 50.38 86 VAL A CA 1
ATOM 691 C C . VAL A 1 86 ? 29.282 0.000 -1.788 1.00 50.38 86 VAL A C 1
ATOM 693 O O . VAL A 1 86 ? 30.384 -0.017 -2.325 1.00 50.38 86 VAL A O 1
ATOM 696 N N . ARG A 1 87 ? 28.885 -0.993 -0.976 1.00 45.81 87 ARG A N 1
ATOM 697 C CA . ARG A 1 87 ? 29.765 -2.127 -0.638 1.00 45.81 87 ARG A CA 1
ATOM 698 C C . ARG A 1 87 ? 30.071 -3.045 -1.821 1.00 45.81 87 ARG A C 1
ATOM 700 O O . ARG A 1 87 ? 31.185 -3.549 -1.901 1.00 45.81 87 ARG A O 1
ATOM 707 N N . LEU A 1 88 ? 29.122 -3.260 -2.734 1.00 42.09 88 LEU A N 1
ATOM 708 C CA . LEU A 1 88 ? 29.372 -4.021 -3.964 1.00 42.09 88 LEU A CA 1
ATOM 709 C C . LEU A 1 88 ? 30.262 -3.245 -4.946 1.00 42.09 88 LEU A C 1
ATOM 711 O O . LEU A 1 88 ? 31.162 -3.832 -5.541 1.00 42.09 88 LEU A O 1
ATOM 715 N N . ALA A 1 89 ? 30.076 -1.928 -5.068 1.00 46.44 89 ALA A N 1
ATOM 716 C CA . ALA A 1 89 ? 30.935 -1.078 -5.891 1.00 46.44 89 ALA A CA 1
ATOM 717 C C . ALA A 1 89 ? 32.379 -0.991 -5.353 1.00 46.44 89 ALA A C 1
ATOM 719 O O . ALA A 1 89 ? 33.319 -0.993 -6.148 1.00 46.44 89 ALA A O 1
ATOM 720 N N . ASP A 1 90 ? 32.566 -0.970 -4.028 1.00 44.59 90 ASP A N 1
ATOM 721 C CA . ASP A 1 90 ? 33.891 -0.998 -3.388 1.00 44.59 90 ASP A CA 1
ATOM 722 C C . ASP A 1 90 ? 34.594 -2.360 -3.503 1.00 44.59 90 ASP A C 1
ATOM 724 O O . ASP A 1 90 ? 35.823 -2.415 -3.504 1.00 44.59 90 ASP A O 1
ATOM 728 N N . LEU A 1 91 ? 33.840 -3.460 -3.613 1.00 42.91 91 LEU A N 1
ATOM 729 C CA . LEU A 1 91 ? 34.397 -4.808 -3.763 1.00 42.91 91 LEU A CA 1
ATOM 730 C C . LEU A 1 91 ? 34.837 -5.104 -5.205 1.00 42.91 91 LEU A C 1
ATOM 732 O O . LEU A 1 91 ? 35.793 -5.839 -5.406 1.00 42.91 91 LEU A O 1
ATOM 736 N N . ILE A 1 92 ? 34.164 -4.522 -6.204 1.00 49.72 92 ILE A N 1
ATOM 737 C CA . ILE A 1 92 ? 34.501 -4.685 -7.632 1.00 49.72 92 ILE A CA 1
ATOM 738 C C . ILE A 1 92 ? 35.680 -3.780 -8.047 1.00 49.72 92 ILE A C 1
ATOM 740 O O . ILE A 1 92 ? 36.340 -4.036 -9.049 1.00 49.72 92 ILE A O 1
ATOM 744 N N . ARG A 1 93 ? 35.971 -2.723 -7.276 1.00 49.56 93 ARG A N 1
ATOM 745 C CA . ARG A 1 93 ? 37.114 -1.814 -7.494 1.00 49.56 93 ARG A CA 1
ATOM 746 C C . ARG A 1 93 ? 38.396 -2.211 -6.743 1.00 49.56 93 ARG A C 1
ATOM 748 O O . ARG A 1 93 ? 39.319 -1.397 -6.688 1.00 49.56 93 ARG A O 1
ATOM 755 N N . ARG A 1 94 ? 38.463 -3.411 -6.163 1.00 45.94 94 ARG A N 1
ATOM 756 C CA . ARG A 1 94 ? 39.668 -3.962 -5.524 1.00 45.94 94 ARG A CA 1
ATOM 757 C C . ARG A 1 94 ? 40.204 -5.162 -6.281 1.00 45.94 94 ARG A C 1
ATOM 759 O O . ARG A 1 94 ? 39.374 -5.961 -6.760 1.00 45.94 94 ARG A O 1
#

Sequence (94 aa):
MKRAYEEFDELIDALRGQSLNTPANRLHSLLHETAWTTGSEFLGELGNEIRKIRKQHGRELDSQTREKIRICLSGIDKVSSPTIWVRLADLIRR

Radius of gyration: 15.08 Å; chains: 1; bounding box: 53×28×31 Å